Protein AF-A0A7Y1ZYV0-F1 (afdb_monomer_lite)

pLDDT: mean 74.11, std 22.45, range [29.95, 97.44]

Sequence (148 aa):
MARIRRNRRGHFVRRTHRSTVCGGSNRRWGATRAATRLPHVTRTVTRTSARLAAIAPSATLAVDSKAKAMKAAGEPVIGFGAGEPDFPTPPHIVEAAVAACTDPKNHKYSPAGGLPELREAIAAKTLRDSGLSYEANQVLVTNGGKHA

Radius of gyration: 33.61 Å; chains: 1; bounding box: 74×70×77 Å

Structure (mmCIF, N/CA/C/O backbone):
data_AF-A0A7Y1ZYV0-F1
#
_entry.id   AF-A0A7Y1ZYV0-F1
#
loop_
_atom_site.group_PDB
_atom_site.id
_atom_site.type_symbol
_atom_site.label_atom_id
_atom_site.label_alt_id
_atom_site.label_comp_id
_atom_site.label_asym_id
_atom_site.label_entity_id
_atom_site.label_seq_id
_atom_site.pdbx_PDB_ins_code
_atom_site.Cartn_x
_atom_site.Cartn_y
_atom_site.Cartn_z
_atom_site.occupancy
_atom_site.B_iso_or_equiv
_atom_site.auth_seq_id
_atom_site.auth_comp_id
_atom_site.auth_asym_id
_atom_site.auth_atom_id
_atom_site.pdbx_PDB_model_num
ATOM 1 N N . MET A 1 1 ? -8.847 55.513 12.487 1.00 34.16 1 MET A N 1
ATOM 2 C CA . MET A 1 1 ? -7.891 56.469 13.097 1.00 34.16 1 MET A CA 1
ATOM 3 C C . MET A 1 1 ? -7.776 56.113 14.574 1.00 34.16 1 MET A C 1
ATOM 5 O O . MET A 1 1 ? -8.777 56.173 15.260 1.00 34.16 1 MET A O 1
ATOM 9 N N . ALA A 1 2 ? -6.716 55.426 15.015 1.00 31.22 2 ALA A N 1
ATOM 10 C CA . ALA A 1 2 ? -5.419 56.009 15.396 1.00 31.22 2 ALA A CA 1
ATOM 11 C C . ALA A 1 2 ? -5.597 56.980 16.586 1.00 31.22 2 ALA A C 1
ATOM 13 O O . ALA A 1 2 ? -6.381 57.904 16.476 1.00 31.22 2 ALA A O 1
ATOM 14 N N . ARG A 1 3 ? -4.887 56.920 17.712 1.00 30.94 3 ARG A N 1
ATOM 15 C CA . ARG A 1 3 ? -3.720 56.157 18.184 1.00 30.94 3 ARG A CA 1
ATOM 16 C C . ARG A 1 3 ? -3.325 56.846 19.517 1.00 30.94 3 ARG A C 1
ATOM 18 O O . ARG A 1 3 ? -3.640 58.019 19.670 1.00 30.94 3 ARG A O 1
ATOM 25 N N . ILE A 1 4 ? -2.446 56.208 20.310 1.00 33.06 4 ILE A N 1
ATOM 26 C CA . ILE A 1 4 ? -1.333 56.872 21.053 1.00 33.06 4 ILE A CA 1
ATOM 27 C C . ILE A 1 4 ? -1.757 57.668 22.330 1.00 33.06 4 ILE A C 1
ATOM 29 O O . ILE A 1 4 ? -2.697 58.436 22.288 1.00 33.06 4 ILE A O 1
ATOM 33 N N . ARG A 1 5 ? -1.137 57.609 23.527 1.00 33.22 5 ARG A N 1
ATOM 34 C CA . ARG A 1 5 ? 0.270 57.467 23.997 1.00 33.22 5 ARG A CA 1
ATOM 35 C C . ARG A 1 5 ? 0.251 57.314 25.539 1.00 33.22 5 ARG A C 1
ATOM 37 O O . ARG A 1 5 ? -0.602 57.934 26.156 1.00 33.22 5 ARG A O 1
ATOM 44 N N . ARG A 1 6 ? 1.162 56.577 26.197 1.00 34.31 6 ARG A N 1
ATOM 45 C CA . ARG A 1 6 ? 2.361 57.014 26.994 1.00 34.31 6 ARG A CA 1
ATOM 46 C C . ARG A 1 6 ? 2.537 55.922 28.092 1.00 34.31 6 ARG A C 1
ATOM 48 O O . ARG A 1 6 ? 1.530 55.383 28.508 1.00 34.31 6 ARG A O 1
ATOM 55 N N . ASN A 1 7 ? 3.695 55.527 28.634 1.00 36.78 7 ASN A N 1
ATOM 56 C CA . ASN A 1 7 ? 5.079 55.984 28.530 1.00 36.78 7 ASN A CA 1
ATOM 57 C C . ASN A 1 7 ? 6.057 54.917 29.102 1.00 36.78 7 ASN A C 1
ATOM 59 O O . ASN A 1 7 ? 5.750 54.282 30.100 1.00 36.78 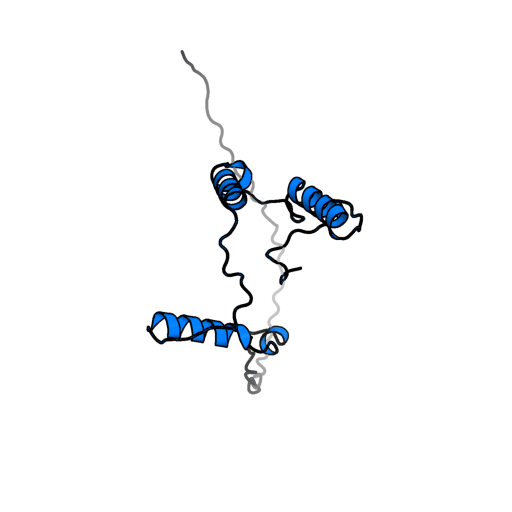7 ASN A O 1
ATOM 63 N N . ARG A 1 8 ? 7.255 54.859 28.501 1.00 38.81 8 ARG A N 1
ATOM 64 C CA . ARG A 1 8 ? 8.622 54.721 29.069 1.00 38.81 8 ARG A CA 1
ATOM 65 C C . ARG A 1 8 ? 9.009 53.616 30.085 1.00 38.81 8 ARG A C 1
ATOM 67 O O . ARG A 1 8 ? 8.772 53.740 31.273 1.00 38.81 8 ARG A O 1
ATOM 74 N N . ARG A 1 9 ? 9.877 52.727 29.566 1.00 37.62 9 ARG A N 1
ATOM 75 C CA . ARG A 1 9 ? 11.236 52.342 30.033 1.00 37.62 9 ARG A CA 1
ATOM 76 C C . ARG A 1 9 ? 11.407 51.864 31.488 1.00 37.62 9 ARG A C 1
ATOM 78 O O . ARG A 1 9 ? 11.377 52.661 32.413 1.00 37.62 9 ARG A O 1
ATOM 85 N N . GLY A 1 10 ? 11.828 50.607 31.639 1.00 33.72 10 GLY A N 1
ATOM 86 C CA . GLY A 1 10 ? 12.484 50.093 32.844 1.00 33.72 10 GLY A CA 1
ATOM 87 C C . GLY A 1 10 ? 13.118 48.732 32.565 1.00 33.72 10 GLY A C 1
ATOM 88 O O . GLY A 1 10 ? 12.423 47.790 32.212 1.00 33.72 10 GLY A O 1
ATOM 89 N N . HIS A 1 11 ? 14.442 48.665 32.629 1.00 34.12 11 HIS A N 1
ATOM 90 C CA . HIS A 1 11 ? 15.292 47.554 32.207 1.00 34.12 11 HIS A CA 1
ATOM 91 C C . HIS A 1 11 ? 15.027 46.224 32.940 1.00 34.12 11 HIS A C 1
ATOM 93 O O . HIS A 1 11 ? 14.910 46.187 34.161 1.00 34.12 11 HIS A O 1
ATOM 99 N N . PHE A 1 12 ? 15.028 45.120 32.186 1.00 29.95 12 PHE A N 1
ATOM 100 C CA . PHE A 1 12 ? 14.970 43.749 32.696 1.00 29.95 12 PHE A CA 1
ATOM 101 C C . PHE A 1 12 ? 16.399 43.193 32.826 1.00 29.95 12 PHE A C 1
ATOM 103 O O . PHE A 1 12 ? 17.044 42.873 31.827 1.00 29.95 12 PHE A O 1
ATOM 110 N N . VAL A 1 13 ? 16.917 43.125 34.056 1.00 42.25 13 VAL A N 1
ATOM 111 C CA . VAL A 1 13 ? 18.248 42.577 34.370 1.00 42.25 13 VAL A CA 1
ATOM 112 C C . VAL A 1 13 ? 18.113 41.095 34.731 1.00 42.25 13 VAL A C 1
ATOM 114 O O . VAL A 1 13 ? 17.385 40.724 35.649 1.00 42.25 13 VAL A O 1
ATOM 117 N N . ARG A 1 14 ? 18.828 40.242 33.988 1.00 35.16 14 ARG A N 1
ATOM 118 C CA . ARG A 1 14 ? 18.912 38.789 34.197 1.00 35.16 14 ARG A CA 1
ATOM 119 C C . ARG A 1 14 ? 19.609 38.468 35.527 1.00 35.16 14 ARG A C 1
ATOM 121 O O . ARG A 1 14 ? 20.765 38.831 35.719 1.00 35.16 14 ARG A O 1
ATOM 128 N N . ARG A 1 15 ? 18.937 37.719 36.409 1.00 34.41 15 ARG A N 1
ATOM 129 C CA . ARG A 1 15 ? 19.550 37.032 37.560 1.00 34.41 15 ARG A CA 1
ATOM 130 C C . ARG A 1 15 ? 20.304 35.794 37.066 1.00 34.41 15 ARG A C 1
ATOM 132 O O . ARG A 1 15 ? 19.686 34.798 36.706 1.00 34.41 15 ARG A O 1
ATOM 139 N N . THR A 1 16 ? 21.630 35.842 37.065 1.00 40.59 16 THR A N 1
ATOM 140 C CA . THR A 1 16 ? 22.489 34.654 36.954 1.00 40.59 16 THR A CA 1
ATOM 141 C C . THR A 1 16 ? 22.758 34.091 38.347 1.00 40.59 16 THR A C 1
ATOM 143 O O . THR A 1 16 ? 23.265 34.799 39.218 1.00 40.59 16 THR A O 1
ATOM 146 N N . HIS A 1 17 ? 22.411 32.820 38.554 1.00 37.03 17 HIS A N 1
ATOM 147 C CA . HIS A 1 17 ? 22.755 32.051 39.748 1.00 37.03 17 HIS A CA 1
ATOM 148 C C . HIS A 1 17 ? 24.281 31.981 39.912 1.00 37.03 17 HIS A C 1
ATOM 150 O O . HIS A 1 17 ? 24.982 31.434 39.064 1.00 37.03 17 HIS A O 1
ATOM 156 N N . ARG A 1 18 ? 24.787 32.534 41.017 1.00 34.12 18 ARG A N 1
ATOM 157 C CA . ARG A 1 18 ? 26.176 32.411 41.466 1.00 34.12 18 ARG A CA 1
ATOM 158 C C . ARG A 1 18 ? 26.238 31.240 42.445 1.00 34.12 18 ARG A C 1
ATOM 160 O O . ARG A 1 18 ? 25.795 31.375 43.581 1.00 34.12 18 ARG A O 1
ATOM 167 N N . SER A 1 19 ? 26.726 30.089 41.993 1.00 40.00 19 SER A N 1
ATOM 168 C CA . SER A 1 19 ? 27.020 28.946 42.858 1.00 40.00 19 SER A CA 1
ATOM 169 C C . SER A 1 19 ? 28.356 29.157 43.571 1.00 40.00 19 SER A C 1
ATOM 171 O O . SER A 1 19 ? 29.374 29.474 42.957 1.00 40.00 19 SER A O 1
ATOM 173 N N . THR A 1 20 ? 28.295 29.004 44.884 1.00 40.25 20 THR A N 1
ATOM 174 C CA . THR A 1 20 ? 29.347 29.117 45.890 1.00 40.25 20 THR A CA 1
ATOM 175 C C . THR A 1 20 ? 30.562 28.238 45.581 1.00 40.25 20 THR A C 1
ATOM 177 O O . THR A 1 20 ? 30.425 27.048 45.311 1.00 40.25 20 THR A O 1
ATOM 180 N N . VAL A 1 21 ? 31.757 28.826 45.664 1.00 39.41 21 VAL A N 1
ATOM 181 C CA . VAL A 1 21 ? 33.046 28.121 45.673 1.00 39.41 21 VAL A CA 1
ATOM 182 C C . VAL A 1 21 ? 33.416 27.863 47.135 1.00 39.41 21 VAL A C 1
ATOM 184 O O . VAL A 1 21 ? 33.629 28.812 47.885 1.00 39.41 21 VAL A O 1
ATOM 187 N N . CYS A 1 22 ? 33.502 26.593 47.533 1.00 33.69 22 CYS A N 1
ATOM 188 C CA . CYS A 1 22 ? 34.144 26.152 48.774 1.00 33.69 22 CYS A CA 1
ATOM 189 C C . CYS A 1 22 ? 35.443 25.428 48.404 1.00 33.69 22 CYS A C 1
ATOM 191 O O . CYS A 1 22 ? 35.450 24.555 47.538 1.00 33.69 22 CYS A O 1
ATOM 193 N N . GLY A 1 23 ? 36.548 25.867 49.004 1.00 33.53 23 GLY A N 1
ATOM 194 C CA . GLY A 1 23 ? 37.899 25.456 48.646 1.00 33.53 23 GLY A CA 1
ATOM 195 C C . GLY A 1 23 ? 38.388 24.154 49.283 1.00 33.53 23 GLY A C 1
ATOM 196 O O . GLY A 1 23 ? 37.714 23.530 50.094 1.00 33.53 23 GLY A O 1
ATOM 197 N N . GLY A 1 24 ? 39.640 23.832 48.945 1.00 33.44 24 GLY A N 1
ATOM 198 C CA . GLY A 1 24 ? 40.536 23.023 49.770 1.00 33.44 24 GLY A CA 1
ATOM 199 C C . GLY A 1 24 ? 40.675 21.554 49.368 1.00 33.44 24 GLY A C 1
ATOM 200 O O . GLY A 1 24 ? 39.914 20.701 49.804 1.00 33.44 24 GLY A O 1
ATOM 201 N N . SER A 1 25 ? 41.738 21.216 48.639 1.00 41.25 25 SER A N 1
ATOM 202 C CA . SER A 1 25 ? 42.842 20.415 49.200 1.00 41.25 25 SER A CA 1
ATOM 203 C C . SER A 1 25 ? 43.821 19.973 48.112 1.00 41.25 25 SER A C 1
ATOM 205 O O . SER A 1 25 ? 43.491 19.335 47.116 1.00 41.25 25 SER A O 1
ATOM 207 N N . ASN A 1 26 ? 45.068 20.353 48.349 1.00 44.62 26 ASN A N 1
ATOM 208 C CA . ASN A 1 26 ? 46.242 20.067 47.553 1.00 44.62 26 ASN A CA 1
ATOM 209 C C . ASN A 1 26 ? 46.664 18.609 47.817 1.00 44.62 26 ASN A C 1
ATOM 211 O O . ASN A 1 26 ? 47.122 18.299 48.916 1.00 44.62 26 ASN A O 1
ATOM 215 N N . ARG A 1 27 ? 46.506 17.702 46.845 1.00 38.34 27 ARG A N 1
ATOM 216 C CA . ARG A 1 27 ? 47.122 16.364 46.901 1.00 38.34 27 ARG A CA 1
ATOM 217 C C . ARG A 1 27 ? 47.960 16.100 45.659 1.00 38.34 27 ARG A C 1
ATOM 219 O O . ARG A 1 27 ? 47.468 15.762 44.588 1.00 38.34 27 ARG A O 1
ATOM 226 N N . ARG A 1 28 ? 49.261 16.266 45.875 1.00 40.75 28 ARG A N 1
ATOM 227 C CA . ARG A 1 28 ? 50.386 15.902 45.020 1.00 40.75 28 ARG A CA 1
ATOM 228 C C . ARG A 1 28 ? 50.419 14.371 44.895 1.00 40.75 28 ARG A C 1
ATOM 230 O O . ARG A 1 28 ? 50.703 13.697 45.878 1.00 40.75 28 ARG A O 1
ATOM 237 N N . TRP A 1 29 ? 50.134 13.827 43.715 1.00 33.00 29 TRP A N 1
ATOM 238 C CA . TRP A 1 29 ? 50.366 12.411 43.411 1.00 33.00 29 TRP A CA 1
ATOM 239 C C . TRP A 1 29 ? 51.581 12.302 42.495 1.00 33.00 29 TRP A C 1
ATOM 241 O O . TRP A 1 29 ? 51.516 12.607 41.307 1.00 33.00 29 TRP A O 1
ATOM 251 N N . GLY A 1 30 ? 52.714 11.922 43.081 1.00 40.53 30 GLY A N 1
ATOM 252 C CA . GLY A 1 30 ? 53.870 11.437 42.341 1.00 40.53 30 GLY A CA 1
ATOM 253 C C . GLY A 1 30 ? 53.741 9.934 42.106 1.00 40.53 30 GLY A C 1
ATOM 254 O O . GLY A 1 30 ? 53.364 9.214 43.025 1.00 40.53 30 GLY A O 1
ATOM 255 N N . ALA A 1 31 ? 54.044 9.508 40.877 1.00 46.44 31 ALA A N 1
ATOM 256 C CA . ALA A 1 31 ? 54.668 8.240 40.470 1.00 46.44 31 ALA A CA 1
ATOM 257 C C . ALA A 1 31 ? 54.186 7.868 39.059 1.00 46.44 31 ALA A C 1
ATOM 259 O O . ALA A 1 31 ? 53.183 7.181 38.868 1.00 46.44 31 ALA A O 1
ATOM 260 N N . THR A 1 32 ? 54.924 8.320 38.048 1.00 46.50 32 THR A N 1
ATOM 261 C CA . THR A 1 32 ? 54.817 7.857 36.664 1.00 46.50 32 THR A CA 1
ATOM 262 C C . THR A 1 32 ? 55.264 6.394 36.604 1.00 46.50 32 THR A C 1
ATOM 264 O O . THR A 1 32 ? 56.449 6.097 36.487 1.00 46.50 32 THR A O 1
ATOM 267 N N . ARG A 1 33 ? 54.323 5.450 36.696 1.00 50.16 33 ARG A N 1
ATOM 268 C CA . ARG A 1 33 ? 54.552 4.087 36.203 1.00 50.16 33 ARG A CA 1
ATOM 269 C C . ARG A 1 33 ? 54.264 4.099 34.708 1.00 50.16 33 ARG A C 1
ATOM 271 O O . ARG A 1 33 ? 53.136 4.364 34.300 1.00 50.16 33 ARG A O 1
ATOM 278 N N . ALA A 1 34 ? 55.296 3.872 33.901 1.00 52.72 34 ALA A N 1
ATOM 279 C CA . ALA A 1 34 ? 55.164 3.703 32.463 1.00 52.72 34 ALA A CA 1
ATOM 280 C C . ALA A 1 34 ? 54.193 2.545 32.189 1.00 52.72 34 ALA A C 1
ATOM 282 O O . ALA A 1 34 ? 54.505 1.384 32.447 1.00 52.72 34 ALA A O 1
ATOM 283 N N . ALA A 1 35 ? 52.988 2.871 31.725 1.00 57.72 35 ALA A N 1
ATOM 284 C CA . ALA A 1 35 ? 52.029 1.881 31.275 1.00 57.72 35 ALA A CA 1
ATOM 285 C C . ALA A 1 35 ? 52.547 1.296 29.959 1.00 57.72 35 ALA A C 1
ATOM 287 O O . ALA A 1 35 ? 52.525 1.963 28.922 1.00 57.72 35 ALA A O 1
ATOM 288 N N . THR A 1 36 ? 53.043 0.063 30.006 1.00 59.53 36 THR A N 1
ATOM 289 C CA . THR A 1 36 ? 53.364 -0.726 28.818 1.00 59.53 36 THR A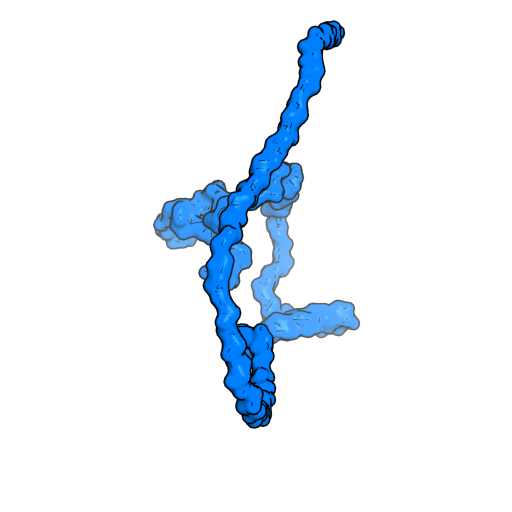 CA 1
ATOM 290 C C . THR A 1 36 ? 52.104 -0.806 27.956 1.00 59.53 36 THR A C 1
ATOM 292 O O . THR A 1 36 ? 51.127 -1.453 28.334 1.00 59.53 36 THR A O 1
ATOM 295 N N . ARG A 1 37 ? 52.082 -0.097 26.819 1.00 54.53 37 ARG A N 1
ATOM 296 C CA . ARG A 1 37 ? 50.976 -0.184 25.858 1.00 54.53 37 ARG A CA 1
ATOM 297 C C . ARG A 1 37 ? 50.979 -1.583 25.264 1.00 54.53 37 ARG A C 1
ATOM 299 O O . ARG A 1 37 ? 51.839 -1.906 24.452 1.00 54.53 37 ARG A O 1
ATOM 306 N N . LEU A 1 38 ? 50.001 -2.391 25.652 1.00 57.00 38 LEU A N 1
ATOM 307 C CA . LEU A 1 38 ? 49.659 -3.590 24.902 1.00 57.00 38 LEU A CA 1
ATOM 308 C C . LEU A 1 38 ? 49.156 -3.167 23.510 1.00 57.00 38 LEU A C 1
ATOM 310 O O . LEU A 1 38 ? 48.489 -2.129 23.393 1.00 57.00 38 LEU A O 1
ATOM 314 N N . PRO A 1 39 ? 49.483 -3.919 22.446 1.00 61.09 39 PRO A N 1
ATOM 315 C CA . PRO A 1 39 ? 49.020 -3.608 21.104 1.00 61.09 39 PRO A CA 1
ATOM 316 C C . PRO A 1 39 ? 47.491 -3.619 21.088 1.00 61.09 39 PRO A C 1
ATOM 318 O O . PRO A 1 39 ? 46.837 -4.584 21.480 1.00 61.09 39 PRO A O 1
ATOM 321 N N . HIS A 1 40 ? 46.919 -2.505 20.649 1.00 63.81 40 HIS A N 1
ATOM 322 C CA . HIS A 1 40 ? 45.493 -2.359 20.429 1.00 63.81 40 HIS A CA 1
ATOM 323 C C . HIS A 1 40 ? 45.152 -3.190 19.196 1.00 63.81 40 HIS A C 1
ATOM 325 O O . HIS A 1 40 ? 45.398 -2.781 18.061 1.00 63.81 40 HIS A O 1
ATOM 331 N N . VAL A 1 41 ? 44.610 -4.387 19.424 1.00 63.91 41 VAL A N 1
ATOM 332 C CA . VAL A 1 41 ? 43.985 -5.181 18.368 1.00 63.91 41 VAL A CA 1
ATOM 333 C C . VAL A 1 41 ? 42.827 -4.346 17.839 1.00 63.91 41 VAL A C 1
ATOM 335 O O . VAL A 1 41 ? 41.791 -4.198 18.490 1.00 63.91 41 VAL A O 1
ATOM 338 N N . THR A 1 42 ? 43.030 -3.733 16.676 1.00 59.81 42 THR A N 1
ATOM 339 C CA . THR A 1 42 ? 41.999 -2.941 16.013 1.00 59.81 42 THR A CA 1
ATOM 340 C C . THR A 1 42 ? 40.982 -3.928 15.464 1.00 59.81 42 THR A C 1
ATOM 342 O O . THR A 1 42 ? 41.116 -4.427 14.352 1.00 59.81 42 THR A O 1
ATOM 345 N N . ARG A 1 43 ? 39.992 -4.293 16.284 1.00 63.88 43 ARG A N 1
ATOM 346 C CA . ARG A 1 43 ? 38.866 -5.105 15.831 1.00 63.88 43 ARG A CA 1
ATOM 347 C C . ARG A 1 43 ? 38.173 -4.304 14.735 1.00 63.88 43 ARG A C 1
ATOM 349 O O . ARG A 1 43 ? 37.632 -3.238 15.024 1.00 63.88 43 ARG A O 1
ATOM 356 N N . THR A 1 44 ? 38.204 -4.791 13.499 1.00 66.00 44 THR A N 1
ATOM 357 C CA . THR A 1 44 ? 37.438 -4.218 12.391 1.00 66.00 44 THR A CA 1
ATOM 358 C C . THR A 1 44 ? 35.962 -4.325 12.751 1.00 66.00 44 THR A C 1
ATOM 360 O O . THR A 1 44 ? 35.333 -5.364 12.576 1.00 66.00 44 THR A O 1
ATOM 363 N N . VAL A 1 45 ? 35.414 -3.278 13.360 1.00 66.88 45 VAL A N 1
ATOM 364 C CA . VAL A 1 45 ? 33.987 -3.203 13.638 1.00 66.88 45 VAL A CA 1
ATOM 365 C C . VAL A 1 45 ? 33.329 -2.846 12.316 1.00 66.88 45 VAL A C 1
ATOM 367 O O . VAL A 1 45 ? 33.400 -1.702 11.867 1.00 66.88 45 VAL A O 1
ATOM 370 N N . THR A 1 46 ? 32.704 -3.825 11.668 1.00 69.62 46 THR A N 1
ATOM 371 C CA . THR A 1 46 ? 31.715 -3.549 10.629 1.00 69.62 46 THR A CA 1
ATOM 372 C C . THR A 1 46 ? 30.681 -2.599 11.229 1.00 69.62 46 THR A C 1
ATOM 374 O O . THR A 1 46 ? 30.063 -2.896 12.248 1.00 69.62 46 THR A O 1
ATOM 377 N N . ARG A 1 47 ? 30.520 -1.409 10.633 1.00 84.19 47 ARG A N 1
ATOM 378 C CA . ARG A 1 47 ? 29.576 -0.378 11.112 1.00 84.19 47 ARG A CA 1
ATOM 379 C C . ARG A 1 47 ? 28.104 -0.792 10.978 1.00 84.19 47 ARG A C 1
ATOM 381 O O . ARG A 1 47 ? 27.221 -0.030 11.362 1.00 84.19 47 ARG A O 1
ATOM 388 N N . THR A 1 48 ? 27.840 -1.959 10.402 1.00 88.00 48 THR A N 1
ATOM 389 C CA . THR A 1 48 ? 26.512 -2.514 10.160 1.00 88.00 48 THR A CA 1
ATOM 390 C C . THR A 1 48 ? 26.126 -3.493 11.264 1.00 88.00 48 THR A C 1
ATOM 392 O O . THR A 1 48 ? 26.960 -4.220 11.803 1.00 88.00 48 THR A O 1
ATOM 395 N N . SER A 1 49 ? 24.842 -3.511 11.629 1.00 90.88 49 SER A N 1
ATOM 396 C CA . SER A 1 49 ? 24.339 -4.479 12.604 1.00 90.88 49 SER A CA 1
ATOM 397 C C . SER A 1 49 ? 24.419 -5.900 12.037 1.00 90.88 49 SER A C 1
ATOM 399 O O . SER A 1 49 ? 24.260 -6.106 10.833 1.00 90.88 49 SER A O 1
ATOM 401 N N . ALA A 1 50 ? 24.602 -6.898 12.906 1.00 89.31 50 ALA A N 1
ATOM 402 C CA . ALA A 1 50 ? 24.640 -8.302 12.488 1.00 89.31 50 ALA A CA 1
ATOM 403 C C . ALA A 1 50 ? 23.354 -8.733 11.754 1.00 89.31 50 ALA A C 1
ATOM 405 O O . ALA A 1 50 ? 23.416 -9.503 10.802 1.00 89.31 50 ALA A O 1
ATOM 406 N N . ARG A 1 51 ? 22.195 -8.178 12.148 1.00 87.81 51 ARG A N 1
ATOM 407 C CA . ARG A 1 51 ? 20.906 -8.420 11.479 1.00 87.81 51 ARG A CA 1
ATOM 408 C C . ARG A 1 51 ? 20.889 -7.888 10.050 1.00 87.81 51 ARG A C 1
ATOM 410 O O . ARG A 1 51 ? 20.404 -8.580 9.170 1.00 87.81 51 ARG A O 1
ATOM 417 N N . LEU A 1 52 ? 21.431 -6.692 9.818 1.00 85.94 52 LEU A N 1
ATOM 418 C CA . LEU A 1 52 ? 21.526 -6.126 8.473 1.00 85.94 52 LEU A CA 1
ATOM 419 C C . LEU A 1 52 ? 22.510 -6.921 7.608 1.00 85.94 52 LEU A C 1
ATOM 421 O O . LEU A 1 52 ? 22.218 -7.201 6.453 1.00 85.94 52 LEU A O 1
ATOM 425 N N . ALA A 1 53 ? 23.655 -7.309 8.176 1.00 84.38 53 ALA A N 1
ATOM 426 C CA . ALA A 1 53 ? 24.681 -8.066 7.463 1.00 84.38 53 ALA A CA 1
ATOM 427 C C . ALA A 1 53 ? 24.218 -9.472 7.032 1.00 84.38 53 ALA A C 1
ATOM 429 O O . ALA A 1 53 ? 24.769 -10.025 6.087 1.00 84.38 53 ALA A O 1
ATOM 430 N N . ALA A 1 54 ? 23.217 -10.040 7.711 1.00 85.44 54 ALA A N 1
ATOM 431 C CA . ALA A 1 54 ? 22.671 -11.361 7.409 1.00 85.44 54 ALA A CA 1
ATOM 432 C C . ALA A 1 54 ? 21.567 -11.358 6.331 1.00 85.44 54 ALA A C 1
ATOM 434 O O . ALA A 1 54 ? 21.160 -12.430 5.886 1.00 85.44 54 ALA A O 1
ATOM 435 N N . ILE A 1 55 ? 21.057 -10.191 5.914 1.00 84.69 55 ILE A N 1
ATOM 436 C CA . ILE A 1 55 ? 20.001 -10.112 4.894 1.00 84.69 55 ILE A CA 1
ATOM 437 C C . ILE A 1 55 ? 20.625 -10.299 3.510 1.00 84.69 55 ILE A C 1
ATOM 439 O O . ILE A 1 55 ? 21.414 -9.473 3.051 1.00 84.69 55 ILE A O 1
ATOM 443 N N . ALA A 1 56 ? 20.238 -11.377 2.827 1.00 79.50 56 ALA A N 1
ATOM 444 C CA . ALA A 1 56 ? 20.618 -11.603 1.441 1.00 79.50 56 ALA A CA 1
ATOM 445 C C . ALA A 1 56 ? 19.892 -10.614 0.505 1.00 79.50 56 ALA A C 1
ATOM 447 O O . ALA A 1 56 ? 18.715 -10.307 0.720 1.00 79.50 56 ALA A O 1
ATOM 448 N N . PRO A 1 57 ? 20.557 -10.119 -0.553 1.00 74.56 57 PRO A N 1
ATOM 449 C CA . PRO A 1 57 ? 19.912 -9.263 -1.539 1.00 74.56 57 PRO A CA 1
ATOM 450 C C . PRO A 1 57 ? 18.791 -10.015 -2.275 1.00 74.56 57 PRO A C 1
ATOM 452 O O . PRO A 1 57 ? 18.927 -11.189 -2.617 1.00 74.56 57 PRO A O 1
ATOM 455 N N . SER A 1 58 ? 17.675 -9.327 -2.534 1.00 76.50 58 SER A N 1
ATOM 456 C CA . SER A 1 58 ? 16.498 -9.927 -3.175 1.00 76.50 58 SER A CA 1
ATOM 457 C C . SER A 1 58 ? 16.782 -10.284 -4.634 1.00 76.50 58 SER A C 1
ATOM 459 O O . SER A 1 58 ? 16.951 -9.397 -5.473 1.00 76.50 58 SER A O 1
ATOM 461 N N . ALA A 1 59 ? 16.764 -11.580 -4.950 1.00 68.81 59 ALA A N 1
ATOM 462 C CA . ALA A 1 59 ? 16.993 -12.086 -6.304 1.00 68.81 59 ALA A CA 1
ATOM 463 C C . ALA A 1 59 ? 15.963 -11.555 -7.321 1.00 68.81 59 ALA A C 1
ATOM 465 O O . ALA A 1 59 ? 16.315 -11.239 -8.454 1.00 68.81 59 ALA A O 1
ATOM 466 N N . THR A 1 60 ? 14.708 -11.377 -6.903 1.00 71.06 60 THR A N 1
ATOM 467 C CA . THR A 1 60 ? 13.618 -10.870 -7.756 1.00 71.06 60 THR A CA 1
ATOM 468 C C . THR A 1 60 ? 13.831 -9.420 -8.191 1.00 71.06 60 THR A C 1
ATOM 470 O O . THR A 1 60 ? 13.743 -9.116 -9.376 1.00 71.06 60 THR A O 1
ATOM 473 N N . LEU A 1 61 ? 14.226 -8.538 -7.266 1.00 68.00 61 LEU A N 1
ATOM 474 C CA . LEU A 1 61 ? 14.499 -7.129 -7.574 1.00 68.00 61 LEU A CA 1
ATOM 475 C C . LEU A 1 61 ? 15.685 -6.972 -8.530 1.00 68.00 61 LEU A C 1
ATOM 477 O O . LEU A 1 61 ? 15.670 -6.086 -9.385 1.00 68.00 61 LEU A O 1
ATOM 481 N N . ALA A 1 62 ? 16.706 -7.823 -8.399 1.00 68.75 62 ALA A N 1
ATOM 482 C CA . ALA A 1 62 ? 17.866 -7.802 -9.283 1.00 68.75 62 ALA A CA 1
ATOM 483 C C . ALA A 1 62 ? 17.494 -8.203 -10.720 1.00 68.75 62 ALA A C 1
ATOM 485 O O . ALA A 1 62 ? 17.925 -7.551 -11.674 1.00 68.75 62 ALA A O 1
ATOM 486 N N . VAL A 1 63 ? 16.663 -9.238 -10.875 1.00 72.31 63 VAL A N 1
ATOM 487 C CA . VAL A 1 63 ? 16.192 -9.706 -12.185 1.00 72.31 63 VAL A CA 1
ATOM 488 C C . VAL A 1 63 ? 15.253 -8.687 -12.832 1.00 72.31 63 VAL A C 1
ATOM 490 O O . VAL A 1 63 ? 15.468 -8.334 -13.991 1.00 72.31 63 VAL A O 1
ATOM 493 N N . ASP A 1 64 ? 14.288 -8.138 -12.089 1.00 71.00 64 ASP A N 1
ATOM 494 C CA . ASP A 1 64 ? 13.367 -7.117 -12.606 1.00 71.00 64 ASP A CA 1
ATOM 495 C C . ASP A 1 64 ? 14.103 -5.844 -13.034 1.00 71.00 64 ASP A C 1
ATOM 497 O O . ASP A 1 64 ? 13.817 -5.277 -14.090 1.00 71.00 64 ASP A O 1
ATOM 501 N N . SER A 1 65 ? 15.096 -5.407 -12.251 1.00 75.56 65 SER A N 1
ATOM 502 C CA . SER A 1 65 ? 15.900 -4.223 -12.581 1.00 75.56 65 SER A CA 1
ATOM 503 C C . SER A 1 65 ? 16.726 -4.439 -13.848 1.00 75.56 65 SER A C 1
ATOM 505 O O . SER A 1 65 ? 16.785 -3.557 -14.705 1.00 75.56 65 SER A O 1
ATOM 507 N N . LYS A 1 66 ? 17.321 -5.628 -14.010 1.00 77.00 66 LYS A N 1
ATOM 508 C CA . LYS A 1 66 ? 18.074 -5.986 -15.217 1.00 77.00 66 LYS A CA 1
ATOM 509 C C . LYS A 1 66 ? 17.162 -6.076 -16.442 1.00 77.00 66 LYS A C 1
ATOM 511 O O . LYS A 1 66 ? 17.505 -5.529 -17.484 1.00 77.00 66 LYS A O 1
ATOM 516 N N . ALA A 1 67 ? 15.988 -6.694 -16.311 1.00 73.81 67 ALA A N 1
ATOM 517 C CA . ALA A 1 67 ? 15.012 -6.782 -17.394 1.00 73.81 67 ALA A CA 1
ATOM 518 C C . ALA A 1 67 ? 14.509 -5.394 -17.831 1.00 73.81 67 ALA A C 1
ATOM 520 O O . ALA A 1 67 ? 14.413 -5.124 -19.028 1.00 73.81 67 ALA A O 1
ATOM 521 N N . LYS A 1 68 ? 14.250 -4.484 -16.878 1.00 76.38 68 LYS A N 1
ATOM 522 C CA . LYS A 1 68 ? 13.906 -3.079 -17.168 1.00 76.38 68 LYS A CA 1
ATOM 523 C C . LYS A 1 68 ? 15.052 -2.349 -17.882 1.00 76.38 68 LYS A C 1
ATOM 525 O O . LYS A 1 68 ? 14.791 -1.635 -18.846 1.00 76.38 68 LYS A O 1
ATOM 530 N N . ALA A 1 69 ? 16.303 -2.562 -17.466 1.00 81.00 69 ALA A N 1
ATOM 531 C CA . ALA A 1 69 ? 17.475 -1.963 -18.111 1.00 81.00 69 ALA A CA 1
ATOM 532 C C . ALA A 1 69 ? 17.687 -2.466 -19.551 1.00 81.00 69 ALA A C 1
ATOM 534 O O . ALA A 1 69 ? 17.949 -1.664 -20.441 1.00 81.00 69 ALA A O 1
ATOM 535 N N . MET A 1 70 ? 17.513 -3.767 -19.799 1.00 80.62 70 MET A N 1
ATOM 536 C CA . MET A 1 70 ? 17.636 -4.354 -21.141 1.00 80.6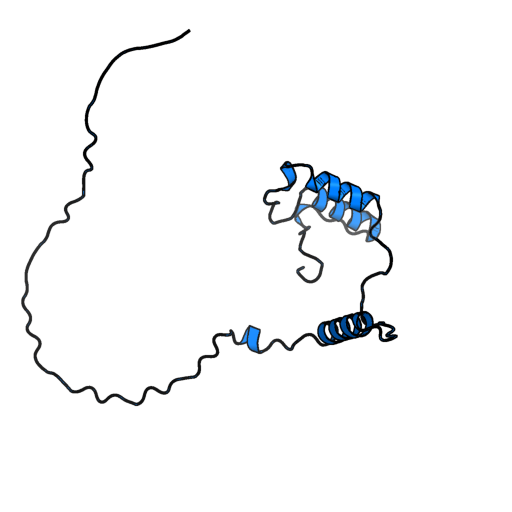2 70 MET A CA 1
ATOM 537 C C . MET A 1 70 ? 16.518 -3.878 -22.081 1.00 80.62 70 MET A C 1
ATOM 539 O O . MET A 1 70 ? 16.795 -3.511 -23.220 1.00 80.62 70 MET A O 1
ATOM 543 N N . LYS A 1 71 ? 15.272 -3.769 -21.589 1.00 78.88 71 LYS A N 1
ATOM 544 C CA . LYS A 1 71 ? 14.181 -3.123 -22.344 1.00 78.88 71 LYS A CA 1
ATOM 545 C C . LYS A 1 71 ? 14.511 -1.669 -22.694 1.00 78.88 71 LYS A C 1
ATOM 547 O O . LYS A 1 71 ? 14.273 -1.247 -23.820 1.00 78.88 71 LYS A O 1
ATOM 552 N N . ALA A 1 72 ? 15.065 -0.904 -21.749 1.00 80.25 72 ALA A N 1
ATOM 553 C CA . ALA A 1 72 ? 15.455 0.489 -21.983 1.00 80.25 72 ALA A CA 1
ATOM 554 C C . ALA A 1 72 ? 16.617 0.624 -22.985 1.00 80.25 72 ALA A C 1
ATOM 556 O O . ALA A 1 72 ? 16.681 1.611 -23.711 1.00 80.25 72 ALA A O 1
ATOM 557 N N . ALA A 1 73 ? 17.499 -0.377 -23.057 1.00 83.94 73 ALA A N 1
ATOM 558 C CA . ALA A 1 73 ? 18.566 -0.470 -24.053 1.00 83.94 73 ALA A CA 1
ATOM 559 C C . ALA A 1 73 ? 18.068 -0.872 -25.459 1.00 83.94 73 ALA A C 1
ATOM 561 O O . ALA A 1 73 ? 18.866 -0.936 -26.391 1.00 83.94 73 ALA A O 1
ATOM 562 N N . GLY A 1 74 ? 16.763 -1.119 -25.628 1.00 82.75 74 GLY A N 1
ATOM 563 C CA . GLY A 1 74 ? 16.152 -1.481 -26.909 1.00 82.75 74 GLY A CA 1
ATOM 564 C C . GLY A 1 74 ? 16.202 -2.975 -27.232 1.00 82.75 74 GLY A C 1
ATOM 565 O O . GLY A 1 74 ? 15.868 -3.362 -28.350 1.00 82.75 74 GLY A O 1
ATOM 566 N N . GLU A 1 75 ? 16.593 -3.826 -26.279 1.00 81.88 75 GLU A N 1
ATOM 567 C CA . GLU A 1 75 ? 16.578 -5.273 -26.480 1.00 81.88 75 GLU A CA 1
ATOM 568 C C . GLU A 1 75 ? 15.150 -5.842 -26.350 1.00 81.88 75 GLU A C 1
ATOM 570 O O . GLU A 1 75 ? 14.398 -5.456 -25.444 1.00 81.88 75 GLU A O 1
ATOM 575 N N . PRO A 1 76 ? 14.756 -6.799 -27.212 1.00 76.25 76 PRO A N 1
ATOM 576 C CA . PRO A 1 76 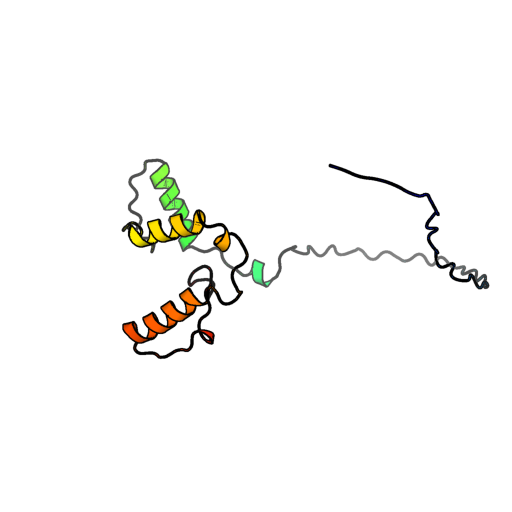? 13.442 -7.429 -27.160 1.00 76.25 76 PRO A CA 1
ATOM 577 C C . PRO A 1 76 ? 13.359 -8.425 -25.991 1.00 76.25 76 PRO A C 1
ATOM 579 O O . PRO A 1 76 ? 13.568 -9.625 -26.148 1.00 76.25 76 PRO A O 1
ATOM 582 N N . VAL A 1 77 ? 13.047 -7.921 -24.795 1.00 79.62 77 VAL A N 1
ATOM 583 C CA . VAL A 1 77 ? 12.912 -8.720 -23.565 1.00 79.62 77 VAL A CA 1
ATOM 584 C C . VAL A 1 77 ? 11.446 -8.833 -23.150 1.00 79.62 77 VAL A C 1
ATOM 586 O O . VAL A 1 77 ? 10.771 -7.826 -22.938 1.00 79.62 77 VAL A O 1
ATOM 589 N N . ILE A 1 78 ? 10.956 -10.059 -22.948 1.00 77.31 78 ILE A N 1
ATOM 590 C CA . ILE A 1 78 ? 9.628 -10.329 -22.375 1.00 77.31 78 ILE A CA 1
ATOM 591 C C . ILE A 1 78 ? 9.814 -10.657 -20.890 1.00 77.31 78 ILE A C 1
ATOM 593 O O . ILE A 1 78 ? 10.419 -11.664 -20.531 1.00 77.31 78 ILE A O 1
ATOM 597 N N . GLY A 1 79 ? 9.350 -9.763 -20.017 1.00 69.38 79 GLY A N 1
ATOM 598 C CA . GLY A 1 79 ? 9.527 -9.885 -18.571 1.00 69.38 79 GLY A CA 1
ATOM 599 C C . GLY A 1 79 ? 8.306 -10.513 -17.912 1.00 69.38 79 GLY A C 1
ATOM 600 O O . GLY A 1 79 ? 7.309 -9.825 -17.740 1.00 69.38 79 GLY A O 1
ATOM 601 N N . PHE A 1 80 ? 8.414 -11.779 -17.506 1.00 73.88 80 PHE A N 1
ATOM 602 C CA . PHE A 1 80 ? 7.404 -12.484 -16.698 1.00 73.88 80 PHE A CA 1
ATOM 603 C C . PHE A 1 80 ? 7.685 -12.424 -15.182 1.00 73.88 80 PHE A C 1
ATOM 605 O O . PHE A 1 80 ? 7.030 -13.109 -14.405 1.00 73.88 80 PHE A O 1
ATOM 612 N N . GLY A 1 81 ? 8.698 -11.659 -14.757 1.00 66.94 81 GLY A N 1
ATOM 613 C CA . GLY A 1 81 ? 9.134 -11.582 -13.354 1.00 66.94 81 GLY A CA 1
ATOM 614 C C . GLY A 1 81 ? 8.370 -10.569 -12.497 1.00 66.94 81 GLY A C 1
ATOM 615 O O . GLY A 1 81 ? 8.246 -10.763 -11.288 1.00 66.94 81 GLY A O 1
ATOM 616 N N . ALA A 1 82 ? 7.816 -9.522 -13.115 1.00 69.00 82 ALA A N 1
ATOM 617 C CA . ALA A 1 82 ? 7.110 -8.470 -12.397 1.00 69.00 82 ALA A CA 1
ATOM 618 C C . ALA A 1 82 ? 5.683 -8.923 -12.050 1.00 69.00 82 ALA A C 1
ATOM 620 O O . ALA A 1 82 ? 4.889 -9.212 -12.939 1.00 69.00 82 ALA A O 1
ATOM 621 N N . GLY A 1 83 ? 5.343 -8.948 -10.761 1.00 72.88 83 GLY A N 1
ATOM 622 C CA . GLY A 1 83 ? 3.987 -9.241 -10.274 1.00 72.88 83 GLY A CA 1
ATOM 623 C C . GLY A 1 83 ? 3.052 -8.025 -10.245 1.00 72.88 83 GLY A C 1
ATOM 624 O O . GLY A 1 83 ? 2.109 -8.006 -9.458 1.00 72.88 83 GLY A O 1
ATOM 625 N N . GLU A 1 84 ? 3.348 -6.985 -11.025 1.00 75.88 84 GLU A N 1
ATOM 626 C CA . GLU A 1 84 ? 2.518 -5.781 -11.134 1.00 75.88 84 GLU A CA 1
ATOM 627 C C . GLU A 1 84 ? 1.501 -5.974 -12.273 1.00 75.88 84 GLU A C 1
ATOM 629 O O . GLU A 1 84 ? 1.893 -6.426 -13.351 1.00 75.88 84 GLU A O 1
ATOM 634 N N . PRO A 1 85 ? 0.208 -5.665 -12.063 1.00 80.81 85 PRO A N 1
ATOM 635 C CA . PRO A 1 85 ? -0.786 -5.733 -13.130 1.00 80.81 85 PRO A CA 1
ATOM 636 C C . PRO A 1 85 ? -0.467 -4.724 -14.244 1.00 80.81 85 PRO A C 1
ATOM 638 O O . PRO A 1 85 ? 0.076 -3.651 -13.991 1.00 80.81 85 PRO A O 1
ATOM 641 N N . ASP A 1 86 ? -0.829 -5.065 -15.478 1.00 83.75 86 ASP A N 1
ATOM 642 C CA . ASP A 1 86 ? -0.642 -4.244 -16.681 1.00 83.75 86 ASP A CA 1
ATOM 643 C C . ASP A 1 86 ? -1.720 -3.161 -16.855 1.00 83.75 86 ASP A C 1
ATOM 645 O O . ASP A 1 86 ? -1.518 -2.183 -17.579 1.00 83.75 86 ASP A O 1
ATOM 649 N N . PHE A 1 87 ? -2.859 -3.308 -16.177 1.00 88.00 87 PHE A N 1
ATOM 650 C CA . PHE A 1 87 ? -3.945 -2.337 -16.214 1.00 88.00 87 PHE A CA 1
ATOM 651 C C . PHE A 1 87 ? -3.587 -1.035 -15.481 1.00 88.00 87 PHE A C 1
ATOM 653 O O . PHE A 1 87 ? -3.047 -1.074 -14.370 1.00 88.00 87 PHE A O 1
ATOM 660 N N . PRO A 1 88 ? -3.947 0.134 -16.044 1.00 91.00 88 PRO A N 1
ATOM 661 C CA . PRO A 1 88 ? -3.790 1.397 -15.342 1.00 91.00 88 PRO A CA 1
ATOM 662 C C . PRO A 1 88 ? -4.717 1.463 -14.124 1.00 91.00 88 PRO A C 1
ATOM 664 O O . PRO A 1 88 ? -5.796 0.865 -14.095 1.00 91.00 88 PRO A O 1
ATOM 667 N N . THR A 1 89 ? -4.324 2.261 -13.131 1.00 93.75 89 THR A N 1
ATOM 668 C CA . THR A 1 89 ? -5.183 2.580 -11.988 1.00 93.75 89 THR A CA 1
ATOM 669 C C . THR A 1 89 ? -6.516 3.178 -12.475 1.00 93.75 89 THR A C 1
ATOM 671 O O . THR A 1 89 ? -6.489 4.124 -13.266 1.00 93.75 89 THR A O 1
ATOM 674 N N . PRO A 1 90 ? -7.678 2.679 -12.008 1.00 95.69 90 PRO A N 1
ATOM 675 C CA . PRO A 1 90 ? -8.987 3.187 -12.415 1.00 95.69 90 PRO A CA 1
ATOM 676 C C . PRO A 1 90 ? -9.149 4.715 -12.255 1.00 95.69 90 PRO A C 1
ATOM 678 O O . PRO A 1 90 ? -8.712 5.256 -11.233 1.00 95.69 90 PRO A O 1
ATOM 681 N N . PRO A 1 91 ? -9.837 5.414 -13.188 1.00 96.12 91 PRO A N 1
ATOM 682 C CA . PRO A 1 91 ? -9.915 6.882 -13.201 1.00 96.12 91 PRO A CA 1
ATOM 683 C C . PRO A 1 91 ? -10.422 7.506 -11.898 1.00 96.12 91 PRO A C 1
ATOM 685 O O . PRO A 1 91 ? -9.806 8.431 -11.383 1.00 96.12 91 PRO A O 1
ATOM 688 N N . HIS A 1 92 ? -11.470 6.936 -11.298 1.00 97.06 92 HIS A N 1
ATOM 689 C CA . HIS A 1 92 ? -12.048 7.439 -10.047 1.00 97.06 92 HIS A CA 1
ATOM 690 C C . HIS A 1 92 ? -11.055 7.437 -8.867 1.00 97.06 92 HIS A C 1
ATOM 692 O O . HIS A 1 92 ? -11.154 8.272 -7.971 1.00 97.06 92 HIS A O 1
ATOM 698 N N . ILE A 1 93 ? -10.074 6.525 -8.861 1.00 96.06 93 ILE A N 1
ATOM 699 C CA . ILE A 1 93 ? -9.017 6.484 -7.839 1.00 96.06 93 ILE A CA 1
ATOM 700 C C . ILE A 1 93 ? -7.999 7.596 -8.097 1.00 96.06 93 ILE A C 1
ATOM 702 O O . ILE A 1 93 ? -7.573 8.277 -7.165 1.00 96.06 93 ILE A O 1
ATOM 706 N N . VAL A 1 94 ? -7.621 7.796 -9.362 1.00 96.38 94 VAL A N 1
ATOM 707 C CA . VAL A 1 94 ? -6.694 8.860 -9.770 1.00 96.38 94 VAL A CA 1
ATOM 708 C C . VAL A 1 94 ? -7.291 10.232 -9.457 1.00 96.38 94 VAL A C 1
ATOM 710 O O . VAL A 1 94 ? -6.624 11.069 -8.856 1.00 96.38 94 VAL A O 1
ATOM 713 N N . GLU A 1 95 ? -8.563 10.443 -9.786 1.00 96.94 95 GLU A N 1
ATOM 714 C CA . GLU A 1 95 ? -9.299 11.674 -9.489 1.00 96.94 95 GLU A CA 1
ATOM 715 C C . GLU A 1 95 ? -9.375 11.949 -7.983 1.00 96.94 95 GLU A C 1
ATOM 717 O O . GLU A 1 95 ? -9.091 13.067 -7.548 1.00 96.94 95 GLU A O 1
ATOM 722 N N . ALA A 1 96 ? -9.674 10.931 -7.167 1.00 95.44 96 ALA A N 1
ATOM 723 C CA . ALA A 1 96 ? -9.686 11.063 -5.710 1.00 95.44 96 ALA A CA 1
ATOM 724 C C . ALA A 1 96 ? -8.303 11.435 -5.147 1.00 95.44 96 ALA A C 1
ATOM 726 O O . ALA A 1 96 ? -8.208 12.271 -4.246 1.00 95.44 96 ALA A O 1
ATOM 727 N N . ALA A 1 97 ? -7.227 10.861 -5.694 1.00 95.31 97 ALA A N 1
ATOM 728 C CA . ALA A 1 97 ? -5.861 11.202 -5.304 1.00 95.31 97 ALA A CA 1
ATOM 729 C C . ALA A 1 97 ? -5.502 12.647 -5.684 1.00 95.31 97 ALA A C 1
ATOM 731 O O . ALA A 1 97 ? -4.952 13.376 -4.860 1.00 95.31 97 ALA A O 1
ATOM 732 N N . VAL A 1 98 ? -5.863 13.092 -6.892 1.00 96.75 98 VAL A N 1
ATOM 733 C CA . VAL A 1 98 ? -5.663 14.483 -7.333 1.00 96.75 98 VAL A CA 1
ATOM 734 C C . VAL A 1 98 ? -6.425 15.448 -6.426 1.00 96.75 98 VAL A C 1
ATOM 736 O O . VAL A 1 98 ? -5.834 16.402 -5.919 1.00 96.75 98 VAL A O 1
ATOM 739 N N . ALA A 1 99 ? -7.702 15.170 -6.154 1.00 96.00 99 ALA A N 1
ATOM 740 C CA . ALA A 1 99 ? -8.515 15.974 -5.247 1.00 96.00 99 ALA A CA 1
ATOM 741 C C . ALA A 1 99 ? -7.886 16.045 -3.845 1.00 96.00 99 ALA A C 1
ATOM 743 O O . ALA A 1 99 ? -7.756 17.129 -3.269 1.00 96.00 99 ALA A O 1
ATOM 744 N N . ALA A 1 100 ? -7.410 14.910 -3.324 1.00 93.44 100 ALA A N 1
ATOM 745 C CA . ALA A 1 100 ? -6.727 14.861 -2.040 1.00 93.44 100 ALA A CA 1
ATOM 746 C C . ALA A 1 100 ? -5.433 15.693 -2.031 1.00 93.44 100 ALA A C 1
ATOM 748 O O . ALA A 1 100 ? -5.182 16.392 -1.052 1.00 93.44 100 ALA A O 1
ATOM 749 N N . CYS A 1 101 ? -4.649 15.673 -3.114 1.00 94.88 101 CYS A N 1
ATOM 750 C CA . CYS A 1 101 ? -3.443 16.490 -3.261 1.00 94.88 101 CYS A CA 1
ATOM 751 C C . CYS A 1 101 ? -3.743 17.992 -3.328 1.00 94.88 101 CYS A C 1
ATOM 753 O O . CYS A 1 101 ? -2.954 18.788 -2.818 1.00 94.88 101 CYS A O 1
ATOM 755 N N . THR A 1 102 ? -4.862 18.393 -3.933 1.00 95.56 102 THR A N 1
ATOM 756 C CA . THR A 1 102 ? -5.256 19.809 -4.006 1.00 95.56 102 THR A CA 1
ATOM 757 C C . THR A 1 102 ? -5.797 20.362 -2.690 1.00 95.56 102 THR A C 1
ATOM 759 O O . THR A 1 102 ? -5.735 21.570 -2.475 1.00 95.56 102 THR A O 1
ATOM 762 N N . ASP A 1 103 ? -6.293 19.502 -1.800 1.00 93.81 103 ASP A N 1
ATOM 763 C CA . ASP A 1 103 ? -6.868 19.897 -0.516 1.00 93.81 103 ASP A CA 1
ATOM 764 C C . ASP A 1 103 ? -5.781 19.993 0.579 1.00 93.81 103 ASP A C 1
ATOM 766 O O . ASP A 1 103 ? -5.215 18.967 0.981 1.00 93.81 103 ASP A O 1
ATOM 770 N N . PRO A 1 104 ? -5.499 21.195 1.126 1.00 93.25 104 PRO A N 1
ATOM 771 C CA . PRO A 1 104 ? -4.471 21.384 2.150 1.00 93.25 104 PRO A CA 1
ATOM 772 C C . PRO A 1 104 ? -4.678 20.566 3.429 1.00 93.25 104 PRO A C 1
ATOM 774 O O . PRO A 1 104 ? -3.717 20.361 4.178 1.00 93.25 104 PRO A O 1
ATOM 777 N N . LYS A 1 105 ? -5.900 20.076 3.699 1.00 89.69 105 LYS A N 1
ATOM 778 C CA . LYS A 1 105 ? -6.173 19.238 4.877 1.00 89.69 105 LYS A CA 1
ATOM 779 C C . LYS A 1 105 ? -5.361 17.938 4.869 1.00 89.69 105 LYS A C 1
ATOM 781 O O . LYS A 1 105 ? -5.023 17.427 5.933 1.00 89.69 105 LYS A O 1
ATOM 786 N N . ASN A 1 106 ? -5.001 17.438 3.685 1.00 90.44 106 ASN A N 1
ATOM 787 C CA . ASN A 1 106 ? -4.297 16.165 3.515 1.00 90.44 106 ASN A CA 1
ATOM 788 C C . ASN A 1 106 ? -2.767 16.312 3.505 1.00 90.44 106 ASN A C 1
ATOM 790 O O . ASN A 1 106 ? -2.054 15.332 3.313 1.00 90.44 106 ASN A O 1
ATOM 794 N N . HIS A 1 107 ? -2.227 17.522 3.688 1.00 92.00 107 HIS A N 1
ATOM 795 C CA . HIS A 1 107 ? -0.778 17.774 3.599 1.00 92.00 107 HIS A CA 1
ATOM 796 C C . HIS A 1 107 ? -0.029 17.536 4.916 1.00 92.00 107 HIS A C 1
ATOM 798 O O . HIS A 1 107 ? 1.186 17.730 4.989 1.00 92.00 107 HIS A O 1
ATOM 804 N N . LYS A 1 108 ? -0.745 17.206 5.993 1.00 91.56 108 LYS A N 1
ATOM 805 C CA . LYS A 1 108 ? -0.186 17.001 7.337 1.00 91.56 108 LYS A CA 1
ATOM 806 C C . LYS A 1 108 ? -0.177 15.520 7.701 1.00 91.56 108 LYS A C 1
ATOM 808 O O . LYS A 1 108 ? -0.632 14.674 6.939 1.00 91.56 108 LYS A O 1
ATOM 813 N N . TYR A 1 109 ? 0.376 15.213 8.872 1.00 91.75 109 TYR A N 1
ATOM 814 C CA . TYR A 1 109 ? 0.422 13.847 9.373 1.00 91.75 109 TYR A CA 1
ATOM 815 C C . TYR A 1 109 ? -0.980 13.258 9.500 1.00 91.75 109 TYR A C 1
ATOM 817 O O . TYR A 1 109 ? -1.855 13.841 10.140 1.00 91.75 109 TYR A O 1
ATOM 825 N N . SER A 1 110 ? -1.156 12.072 8.928 1.00 88.56 110 SER A N 1
ATOM 826 C CA . SER A 1 110 ? -2.294 11.219 9.228 1.00 88.56 110 SER A CA 1
ATOM 827 C C . SER A 1 110 ? -2.126 10.585 10.615 1.00 88.56 110 SER A C 1
ATOM 829 O O . SER A 1 110 ? -0.998 10.448 11.105 1.00 88.56 110 SER A O 1
ATOM 831 N N . PRO A 1 111 ? -3.220 10.137 11.252 1.00 90.19 111 PRO A N 1
ATOM 832 C CA . PRO A 1 111 ? -3.129 9.311 12.449 1.00 90.19 111 PRO A CA 1
ATOM 833 C C . PRO A 1 111 ? -2.262 8.069 12.200 1.00 90.19 111 PRO A C 1
ATOM 835 O O . PRO A 1 111 ? -2.266 7.519 11.098 1.00 90.19 111 PRO A O 1
ATOM 838 N N . ALA A 1 112 ? -1.557 7.594 13.231 1.00 87.75 112 ALA A N 1
ATOM 839 C CA . ALA A 1 112 ? -0.646 6.448 13.116 1.00 87.75 112 ALA A CA 1
ATOM 840 C C . ALA A 1 112 ? -1.342 5.159 12.638 1.00 87.75 112 ALA A C 1
ATOM 842 O O . ALA A 1 112 ? -0.726 4.339 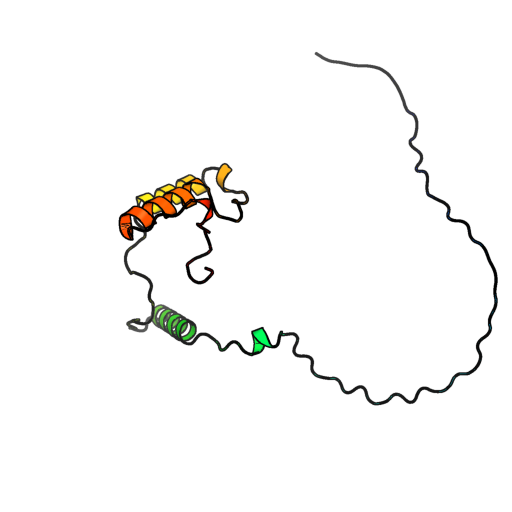11.970 1.00 87.75 112 ALA A O 1
ATOM 843 N N . GLY A 1 113 ? -2.632 5.000 12.958 1.00 87.44 113 GLY A N 1
ATOM 844 C CA . GLY A 1 113 ? -3.454 3.871 12.512 1.00 87.44 113 GLY A CA 1
ATOM 845 C C . GLY A 1 113 ? -3.964 3.969 11.066 1.00 87.44 113 GLY A C 1
ATOM 846 O O . GLY A 1 113 ? -4.527 3.003 10.556 1.00 87.44 113 GLY A O 1
ATOM 847 N N . GLY A 1 114 ? -3.802 5.126 10.418 1.00 91.94 114 GLY A N 1
ATOM 848 C CA . GLY A 1 114 ? -4.464 5.487 9.164 1.00 91.94 114 GLY A CA 1
ATOM 849 C C . GLY A 1 114 ? -5.649 6.439 9.360 1.00 91.94 114 GLY A C 1
ATOM 850 O O . GLY A 1 114 ? -6.069 6.720 10.484 1.00 91.94 114 GLY A O 1
ATOM 851 N N . LEU A 1 115 ? -6.181 6.947 8.246 1.00 93.06 115 LEU A N 1
ATOM 852 C CA . LEU A 1 115 ? -7.365 7.813 8.236 1.00 93.06 115 LEU A CA 1
ATOM 853 C C . LEU A 1 115 ? -8.600 7.043 8.746 1.00 93.06 115 LEU A C 1
ATOM 855 O O . LEU A 1 115 ? -8.792 5.904 8.311 1.00 93.06 115 LEU A O 1
ATOM 859 N N . PRO A 1 116 ? -9.430 7.617 9.640 1.00 93.38 116 PRO A N 1
ATOM 860 C CA . PRO A 1 116 ? -10.615 6.941 10.176 1.00 93.38 116 PRO A CA 1
ATOM 861 C C . PRO A 1 116 ? -11.545 6.399 9.086 1.00 93.38 116 PRO A C 1
ATOM 863 O O . PRO A 1 116 ? -11.901 5.223 9.112 1.00 93.38 116 PRO A O 1
ATOM 866 N N . GLU A 1 117 ? -11.822 7.209 8.066 1.00 94.19 117 GLU A N 1
ATOM 867 C CA . GLU A 1 117 ? -12.728 6.877 6.964 1.00 94.19 117 GLU A CA 1
ATOM 868 C C . GLU A 1 117 ? -12.193 5.699 6.135 1.00 94.19 117 GLU A C 1
ATOM 870 O O . GLU A 1 117 ? -12.945 4.837 5.680 1.00 94.19 117 GLU A O 1
ATOM 875 N N . LEU A 1 118 ? -10.867 5.618 5.971 1.00 95.00 118 LEU A N 1
ATOM 876 C CA . LEU A 1 118 ? -10.221 4.508 5.271 1.00 95.00 118 LEU A CA 1
ATOM 877 C C . LEU A 1 118 ? -10.302 3.211 6.084 1.00 95.00 118 LEU A C 1
ATOM 879 O O . LEU A 1 118 ? -10.524 2.142 5.519 1.00 95.00 118 LEU A O 1
ATOM 883 N N . ARG A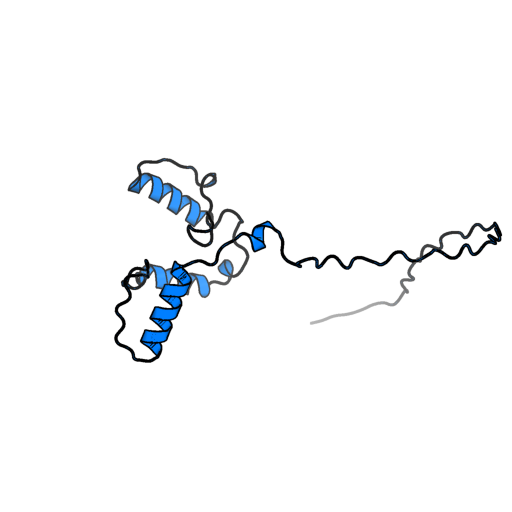 1 119 ? -10.141 3.289 7.408 1.00 96.06 119 ARG A N 1
ATOM 884 C CA . ARG A 1 119 ? -10.218 2.116 8.293 1.00 96.06 119 ARG A CA 1
ATOM 885 C C . ARG A 1 119 ? -11.629 1.536 8.319 1.00 96.06 119 ARG A C 1
ATOM 887 O O . ARG A 1 119 ? -11.781 0.322 8.205 1.00 96.06 119 ARG A O 1
ATOM 894 N N . GLU A 1 120 ? -12.643 2.393 8.391 1.00 96.19 120 GLU A N 1
ATOM 895 C CA . GLU A 1 120 ? -14.053 2.001 8.290 1.00 96.19 120 GLU A CA 1
ATOM 896 C C . GLU A 1 120 ? -14.364 1.362 6.930 1.00 96.19 120 GLU A C 1
ATOM 898 O O . GLU A 1 120 ? -14.959 0.285 6.869 1.00 96.19 120 GLU A O 1
ATOM 903 N N . ALA A 1 121 ? -13.884 1.960 5.834 1.00 96.62 121 ALA A N 1
ATOM 904 C CA . ALA A 1 121 ? -14.058 1.402 4.495 1.00 96.62 121 ALA A CA 1
ATOM 905 C C . ALA A 1 121 ? -13.388 0.024 4.333 1.00 96.62 121 ALA A C 1
ATOM 907 O O . ALA A 1 121 ? -13.951 -0.863 3.689 1.00 96.62 121 ALA A O 1
ATOM 908 N N . ILE A 1 122 ? -12.207 -0.186 4.929 1.00 96.44 122 ILE A N 1
ATOM 909 C CA . ILE A 1 122 ? -11.512 -1.483 4.922 1.00 96.44 122 ILE A CA 1
ATOM 910 C C . ILE A 1 122 ? -12.277 -2.520 5.749 1.00 96.44 122 ILE A C 1
ATOM 912 O O . ILE A 1 122 ? -12.431 -3.653 5.290 1.00 96.44 122 ILE A O 1
ATOM 916 N N . ALA A 1 123 ? -12.783 -2.156 6.929 1.00 96.44 123 ALA A N 1
ATOM 917 C CA . ALA A 1 123 ? -13.608 -3.043 7.748 1.00 96.44 123 ALA A CA 1
ATOM 918 C C . ALA A 1 123 ? -14.877 -3.478 6.991 1.00 96.44 123 ALA A C 1
ATOM 920 O O . ALA A 1 123 ? -15.144 -4.673 6.854 1.00 96.44 123 ALA A O 1
ATOM 921 N N . ALA A 1 124 ? -15.587 -2.523 6.382 1.00 97.06 124 ALA A N 1
ATOM 922 C CA . ALA A 1 124 ? -16.768 -2.793 5.564 1.00 97.06 124 ALA A CA 1
ATOM 923 C C . ALA A 1 124 ? -16.446 -3.648 4.323 1.00 97.06 124 ALA A C 1
ATOM 925 O O . ALA A 1 124 ? -17.185 -4.578 3.998 1.00 97.06 124 ALA A O 1
ATOM 926 N N . LYS A 1 125 ? -15.320 -3.379 3.642 1.00 97.19 125 LYS A N 1
ATOM 927 C CA . LYS A 1 125 ? -14.820 -4.214 2.535 1.00 97.19 125 LYS A CA 1
ATOM 928 C C . LYS A 1 125 ? -14.559 -5.644 2.999 1.00 97.19 125 LYS A C 1
ATOM 930 O O . LYS A 1 125 ? -14.926 -6.580 2.300 1.00 97.19 125 LYS A O 1
ATOM 935 N N . THR A 1 126 ? -13.908 -5.810 4.146 1.00 96.75 126 THR A N 1
ATOM 936 C CA . THR A 1 126 ? -13.526 -7.125 4.677 1.00 96.75 126 THR A CA 1
ATOM 937 C C . THR A 1 126 ? -14.757 -7.959 5.025 1.00 96.75 126 THR A C 1
ATOM 939 O O . THR A 1 126 ? -14.800 -9.144 4.697 1.00 96.75 126 THR A O 1
ATOM 942 N N . LEU A 1 127 ? -15.797 -7.328 5.576 1.00 97.25 127 LEU A N 1
ATOM 943 C CA . LEU A 1 127 ? -17.083 -7.983 5.799 1.00 97.25 127 LEU A CA 1
ATOM 944 C C . LEU A 1 127 ? -17.753 -8.386 4.480 1.00 97.25 127 LEU A C 1
ATOM 946 O O . LEU A 1 127 ? -18.201 -9.521 4.346 1.00 97.25 127 LEU A O 1
ATOM 950 N N . ARG A 1 128 ? -17.798 -7.483 3.494 1.00 97.44 128 ARG A N 1
ATOM 951 C CA . ARG A 1 128 ? -18.446 -7.738 2.199 1.00 97.44 128 ARG A CA 1
ATOM 952 C C . ARG A 1 128 ? -17.757 -8.839 1.390 1.00 97.44 128 ARG A C 1
ATOM 954 O O . ARG A 1 128 ? -18.443 -9.670 0.806 1.00 97.44 128 ARG A O 1
ATOM 961 N N . ASP A 1 129 ? -16.428 -8.820 1.327 1.00 96.62 129 ASP A N 1
ATOM 962 C CA . ASP A 1 129 ? -15.665 -9.676 0.414 1.00 96.62 129 ASP A CA 1
ATOM 963 C C . ASP A 1 129 ? -15.240 -11.001 1.077 1.00 96.62 129 ASP A C 1
ATOM 965 O O . ASP A 1 129 ? -15.169 -12.026 0.402 1.00 96.62 129 ASP A O 1
ATOM 969 N N . SER A 1 130 ? -14.964 -10.991 2.389 1.00 95.94 130 SER A N 1
ATOM 970 C CA . SER A 1 130 ? -14.446 -12.154 3.130 1.00 95.94 130 SER A CA 1
ATOM 971 C C . SER A 1 130 ? -15.407 -12.692 4.196 1.00 95.94 130 SER A C 1
ATOM 973 O O . SER A 1 130 ? -15.123 -13.731 4.788 1.00 95.94 130 SER A O 1
ATOM 975 N N . GLY A 1 131 ? -16.510 -11.995 4.492 1.00 95.81 131 GLY A N 1
ATOM 976 C CA . GLY A 1 131 ? -17.466 -12.385 5.537 1.00 95.81 131 GLY A CA 1
ATOM 977 C C . GLY A 1 131 ? -16.970 -12.178 6.974 1.00 95.81 131 GLY A C 1
ATOM 978 O O . GLY A 1 131 ? -17.629 -12.615 7.915 1.00 95.81 131 GLY A O 1
ATOM 979 N N . LEU A 1 132 ? -15.817 -11.530 7.167 1.00 95.38 132 LEU A N 1
ATOM 980 C CA . LEU A 1 132 ? -15.218 -11.315 8.485 1.00 95.38 132 LEU A CA 1
ATOM 981 C C . LEU A 1 132 ? -15.567 -9.924 9.018 1.00 95.38 132 LEU A C 1
ATOM 983 O O . LEU A 1 132 ? -15.308 -8.916 8.360 1.00 95.38 132 LEU A O 1
ATOM 987 N N . SER A 1 133 ? -16.122 -9.876 10.229 1.00 95.88 133 SER A N 1
ATOM 988 C CA . SER A 1 133 ? -16.447 -8.627 10.919 1.00 95.88 133 SER A CA 1
ATOM 989 C C . SER A 1 133 ? -15.261 -8.148 11.753 1.00 95.88 133 SER A C 1
ATOM 991 O O . SER A 1 133 ? -14.774 -8.884 12.611 1.00 95.88 133 SER A O 1
ATOM 993 N N . TYR A 1 134 ? -14.839 -6.905 11.528 1.00 95.56 134 TYR A N 1
ATOM 994 C CA . TYR A 1 134 ? -13.799 -6.229 12.300 1.00 95.56 134 TYR A CA 1
ATOM 995 C C . TYR A 1 134 ? -14.224 -4.802 12.617 1.00 95.56 134 TYR A C 1
ATOM 997 O O . TYR A 1 134 ? -14.829 -4.128 11.786 1.00 95.56 134 TYR A O 1
ATOM 1005 N N . GLU A 1 135 ? -13.841 -4.325 13.794 1.00 95.25 135 GLU A N 1
ATOM 1006 C CA . GLU A 1 135 ? -13.980 -2.922 14.158 1.00 95.25 135 GLU A CA 1
ATOM 1007 C C . GLU A 1 135 ? -12.886 -2.083 13.490 1.00 95.25 135 GLU A C 1
ATOM 1009 O O . GLU A 1 135 ? -11.757 -2.542 13.288 1.00 95.25 135 GLU A O 1
ATOM 1014 N N . ALA A 1 136 ? -13.169 -0.809 13.204 1.00 93.62 136 ALA A N 1
ATOM 1015 C CA . ALA A 1 136 ? -12.186 0.092 12.594 1.00 93.62 136 ALA A CA 1
ATOM 1016 C C . ALA A 1 136 ? -10.893 0.195 13.428 1.00 93.62 136 ALA A C 1
ATOM 1018 O O . ALA A 1 136 ? -9.809 0.383 12.874 1.00 93.62 136 ALA A O 1
ATOM 1019 N N . ASN A 1 137 ? -10.976 0.017 14.755 1.00 94.81 137 ASN A N 1
ATOM 1020 C CA . ASN A 1 137 ? -9.814 0.025 15.644 1.00 94.81 137 ASN A CA 1
ATOM 1021 C C . ASN A 1 137 ? -8.877 -1.195 15.469 1.00 94.81 137 ASN A C 1
ATOM 1023 O O . ASN A 1 137 ? -7.716 -1.101 15.865 1.00 94.81 137 ASN A O 1
ATOM 1027 N N . GLN A 1 138 ? -9.342 -2.276 14.830 1.00 95.12 138 GLN A N 1
ATOM 1028 C CA . GLN A 1 138 ? -8.573 -3.485 14.507 1.00 95.12 138 GLN A CA 1
ATOM 1029 C C . GLN A 1 138 ? -7.879 -3.400 13.137 1.00 95.12 138 GLN A C 1
ATOM 1031 O O . GLN A 1 138 ? -7.116 -4.292 12.777 1.00 95.12 138 GLN A O 1
ATOM 1036 N N . VAL A 1 139 ? -8.114 -2.326 12.376 1.00 95.31 139 VAL A N 1
ATOM 1037 C CA . VAL A 1 139 ? -7.486 -2.085 11.070 1.00 95.31 139 VAL A CA 1
ATOM 1038 C C . VAL A 1 139 ? -6.291 -1.146 11.226 1.00 95.31 139 VAL A C 1
ATOM 1040 O O . VAL A 1 139 ? -6.412 -0.092 11.856 1.00 95.31 139 VAL A O 1
ATOM 1043 N N . LEU A 1 140 ? -5.159 -1.496 10.608 1.00 95.69 140 LEU A N 1
ATOM 1044 C CA . LEU A 1 140 ? -3.960 -0.661 10.509 1.00 95.69 140 LEU A CA 1
ATOM 1045 C C . LEU A 1 140 ? -3.599 -0.440 9.037 1.00 95.69 140 LEU A C 1
ATOM 1047 O O . LEU A 1 140 ? -3.429 -1.398 8.286 1.00 95.69 140 LEU A O 1
ATOM 1051 N N . VAL A 1 141 ? -3.458 0.821 8.632 1.00 95.81 141 VAL A N 1
ATOM 1052 C CA . VAL A 1 141 ? -3.021 1.180 7.277 1.00 95.81 141 VAL A CA 1
ATOM 1053 C C . VAL A 1 141 ? -1.503 1.339 7.254 1.00 95.81 141 VAL A C 1
ATOM 1055 O O . VAL A 1 141 ? -0.949 2.140 8.004 1.00 95.81 141 VAL A O 1
ATOM 1058 N N . THR A 1 142 ? -0.831 0.605 6.369 1.00 95.06 142 THR A N 1
ATOM 1059 C CA . THR A 1 142 ? 0.630 0.633 6.202 1.00 95.06 142 THR A CA 1
ATOM 1060 C C . THR A 1 142 ? 1.024 0.971 4.761 1.00 95.06 142 THR A C 1
ATOM 1062 O O . THR A 1 142 ? 0.194 1.009 3.849 1.00 95.06 142 THR A O 1
ATOM 1065 N N . ASN A 1 143 ? 2.314 1.236 4.535 1.00 93.38 143 ASN A N 1
ATOM 1066 C CA . ASN A 1 143 ? 2.877 1.495 3.205 1.00 93.38 143 ASN A CA 1
ATOM 1067 C C . ASN A 1 143 ? 3.007 0.199 2.385 1.00 93.38 143 ASN A C 1
ATOM 1069 O O . ASN A 1 143 ? 4.107 -0.297 2.142 1.00 93.38 143 ASN A O 1
ATOM 1073 N N . GLY A 1 144 ? 1.865 -0.332 1.956 1.00 90.06 144 GLY A N 1
ATOM 1074 C CA . GLY A 1 144 ? 1.769 -1.576 1.201 1.00 90.06 144 GLY A CA 1
ATOM 1075 C C . GLY A 1 144 ? 1.913 -2.828 2.070 1.00 90.06 144 GLY A C 1
ATOM 1076 O O . GLY A 1 144 ? 2.446 -2.800 3.178 1.00 90.06 144 GLY A O 1
ATOM 1077 N N . GLY A 1 145 ? 1.469 -3.967 1.530 1.00 86.62 145 GLY A N 1
ATOM 1078 C CA . GLY A 1 145 ? 1.395 -5.233 2.272 1.00 86.62 145 GLY A CA 1
ATOM 1079 C C . GLY A 1 145 ? 2.738 -5.818 2.721 1.00 86.62 145 GLY A C 1
ATOM 1080 O O . GLY A 1 145 ? 2.745 -6.721 3.537 1.00 86.62 145 GLY A O 1
ATOM 1081 N N . LYS A 1 146 ? 3.878 -5.311 2.230 1.00 86.38 146 LYS A N 1
ATOM 1082 C CA . LYS A 1 146 ? 5.208 -5.729 2.714 1.00 86.38 146 LYS A CA 1
ATOM 1083 C C . LYS A 1 146 ? 5.563 -5.146 4.084 1.00 86.38 146 LYS A C 1
ATOM 1085 O O . LYS A 1 146 ? 6.496 -5.632 4.712 1.00 86.38 146 LYS A O 1
ATOM 1090 N N . HIS A 1 147 ? 4.900 -4.062 4.485 1.00 87.31 147 HIS A N 1
ATOM 1091 C CA . HIS A 1 147 ? 5.117 -3.423 5.781 1.00 87.31 147 HIS A CA 1
ATOM 1092 C C . HIS A 1 147 ? 4.152 -3.955 6.856 1.00 87.31 147 HIS A C 1
ATOM 1094 O O . HIS A 1 147 ? 4.468 -3.865 8.037 1.00 87.31 147 HIS A O 1
ATOM 1100 N N . ALA A 1 148 ? 2.988 -4.481 6.460 1.00 80.56 148 ALA A N 1
ATOM 1101 C CA . ALA A 1 148 ? 2.068 -5.156 7.377 1.00 80.56 148 ALA A CA 1
ATOM 1102 C C . ALA A 1 148 ? 2.648 -6.503 7.837 1.00 80.56 148 ALA A C 1
ATOM 1104 O O . ALA A 1 148 ? 2.505 -6.807 9.040 1.00 80.56 148 ALA A O 1
#

Foldseek 3Di:
DDDDDDDDDDDDDDDDDDDDDDDDDDDDDDDDDPDPDDDDPPPPPPPDDPVVVPDDDDPLVVVVVVQVVCVVVVHPGDDPSDPDDPDDDDPVVVVVVVVLVVDPVNVDDAPQQGHLVVLVVVQVVCCVPVVDHDDSVPHRDDPDPVVD

Secondary structure (DSSP, 8-state):
------------------PPP-------------------------SS-HHHHTPPP-HHHHHHHHHHHHHHTT---------S-SSPPPHHHHHHHHHHHHSGGGGSPPPTT--HHHHHHHHHHHHHHH-----GGG----SSTTT-